Protein AF-A0AAW8E6D8-F1 (afdb_monomer_lite)

Organism: NCBI:txid436515

InterPro domains:
  IPR004176 Clp, repeat (R) N-terminal domain [PF02861] (5-61)
  IPR004176 Clp, repeat (R) N-terminal domain [PS51903] (3-63)
  IPR036628 Clp, N-terminal domain superfamily [G3DSA:1.10.1780.10] (1-63)
  IPR036628 Clp, N-terminal domain superfamily [SSF81923] (4-62)

Foldseek 3Di:
DPLVPDDPLLNQLVVQQVVVCVVVVHPDRDVLSSQLSQCPDPPHCVVVCVVVVHPSVVSNVVD

Radius of gyration: 12.1 Å; chains: 1; bounding box: 28×30×22 Å

Sequence (63 aa):
MRQDKLTTKFQEALSDAQSLALGSDNAYIEPAHLLVAMLRQDDGPRALLERAGVNVPGLLQAA

Secondary structure (DSSP, 8-state):
--GGGS-HHHHHHHHHHHHHHHHTT-SS--HHHHHHHHHHSTTSTHHHHHHTT--HHHHHH--

Structure (mmCIF, N/CA/C/O backbone):
data_AF-A0AAW8E6D8-F1
#
_entry.id   AF-A0AAW8E6D8-F1
#
loop_
_atom_site.group_PDB
_atom_site.id
_atom_site.type_symbol
_atom_site.label_atom_id
_atom_site.label_alt_id
_atom_site.label_comp_id
_atom_site.label_asym_id
_atom_site.label_entity_id
_atom_site.label_seq_id
_atom_site.pdbx_PDB_ins_code
_atom_site.Cartn_x
_atom_site.Cartn_y
_atom_site.Cartn_z
_atom_site.occupancy
_atom_site.B_iso_or_equiv
_atom_site.auth_seq_id
_atom_site.auth_comp_id
_atom_site.auth_asym_id
_atom_site.auth_atom_id
_atom_site.pdbx_PDB_model_num
ATOM 1 N N . MET A 1 1 ? -2.571 16.298 0.491 1.00 80.12 1 MET A N 1
ATOM 2 C CA . MET A 1 1 ? -3.760 15.694 1.145 1.00 80.12 1 MET A CA 1
ATOM 3 C C . MET A 1 1 ? -3.695 15.930 2.648 1.00 80.12 1 MET A C 1
ATOM 5 O O . MET A 1 1 ? -2.600 16.095 3.168 1.00 80.12 1 MET A O 1
ATOM 9 N N . ARG A 1 2 ? -4.838 15.930 3.345 1.00 90.50 2 ARG A N 1
ATOM 10 C CA . ARG A 1 2 ? -4.905 15.914 4.817 1.00 90.50 2 ARG A CA 1
ATOM 11 C C . ARG A 1 2 ? -4.786 14.471 5.321 1.00 90.50 2 ARG A C 1
ATOM 13 O O . ARG A 1 2 ? -5.800 13.804 5.4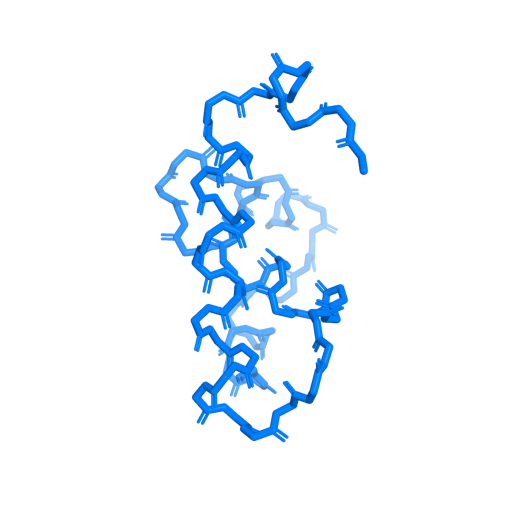94 1.00 90.50 2 ARG A O 1
ATOM 20 N N . GLN A 1 3 ? -3.557 13.970 5.465 1.00 90.38 3 GLN A N 1
ATOM 21 C CA . GLN A 1 3 ? -3.301 12.569 5.847 1.00 90.38 3 GLN A CA 1
ATOM 22 C C . GLN A 1 3 ? -3.866 12.222 7.228 1.00 90.38 3 GLN A C 1
ATOM 24 O O . GLN A 1 3 ? -4.388 11.132 7.422 1.00 90.38 3 GLN A O 1
ATOM 29 N N . ASP A 1 4 ? -3.871 13.191 8.140 1.00 93.00 4 ASP A N 1
ATOM 30 C CA . ASP A 1 4 ? -4.425 13.092 9.492 1.00 93.00 4 ASP A CA 1
ATOM 31 C C . ASP A 1 4 ? -5.941 12.814 9.535 1.00 93.00 4 ASP A C 1
ATOM 33 O O . ASP A 1 4 ? -6.487 12.492 10.587 1.00 93.00 4 ASP A O 1
ATOM 37 N N . LYS A 1 5 ? -6.638 12.946 8.399 1.00 96.62 5 LYS A N 1
ATOM 38 C CA . LYS A 1 5 ? -8.067 12.628 8.256 1.00 96.62 5 LYS A CA 1
ATOM 39 C C . LYS A 1 5 ? -8.337 11.231 7.700 1.00 96.62 5 LYS A C 1
ATOM 41 O O . LYS A 1 5 ? -9.498 10.857 7.562 1.00 96.62 5 LYS A O 1
ATOM 46 N N . LEU A 1 6 ? -7.297 10.475 7.371 1.00 96.50 6 LEU A N 1
ATOM 47 C CA . LEU A 1 6 ? -7.403 9.095 6.910 1.00 96.50 6 LEU A CA 1
ATOM 48 C C . LEU A 1 6 ? -7.346 8.150 8.112 1.00 96.50 6 LEU A C 1
ATOM 50 O O . LEU A 1 6 ? -6.828 8.509 9.169 1.00 96.50 6 LEU A O 1
ATOM 54 N N . THR A 1 7 ? -7.856 6.930 7.961 1.00 95.50 7 THR A N 1
ATOM 55 C CA . THR A 1 7 ? -7.716 5.911 9.009 1.00 95.50 7 THR A CA 1
ATOM 56 C C . THR A 1 7 ? -6.245 5.545 9.198 1.00 95.50 7 THR A C 1
ATOM 58 O O . THR A 1 7 ? -5.468 5.584 8.244 1.00 95.50 7 THR A O 1
ATOM 61 N N . THR A 1 8 ? -5.859 5.138 10.408 1.00 95.19 8 THR A N 1
ATOM 62 C CA . THR A 1 8 ? -4.477 4.729 10.712 1.00 95.19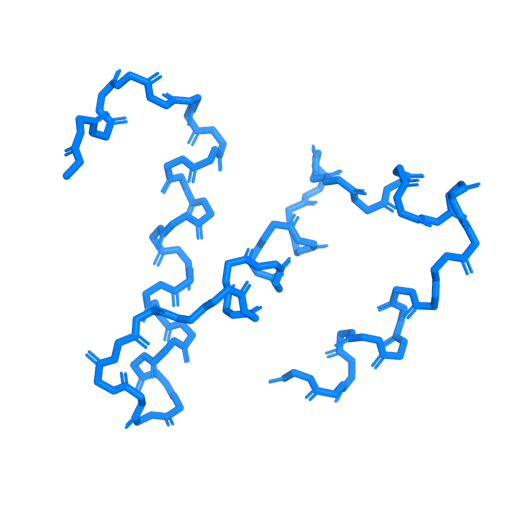 8 THR A CA 1
ATOM 63 C C . THR A 1 8 ? -3.984 3.636 9.762 1.00 95.19 8 THR A C 1
ATOM 65 O O . THR A 1 8 ? -2.912 3.767 9.183 1.00 95.19 8 THR A O 1
ATOM 68 N N . LYS A 1 9 ? -4.816 2.622 9.486 1.00 95.06 9 LYS A N 1
ATOM 69 C CA . LYS A 1 9 ? -4.481 1.546 8.538 1.00 95.06 9 LYS A CA 1
ATOM 70 C C . LYS A 1 9 ? -4.228 2.041 7.116 1.00 95.06 9 LYS A C 1
ATOM 72 O O . LYS A 1 9 ? -3.340 1.537 6.435 1.00 95.06 9 LYS A O 1
ATOM 77 N N . PHE A 1 10 ? -4.978 3.041 6.662 1.00 96.00 10 PHE A N 1
ATOM 78 C CA . PHE A 1 10 ? -4.763 3.606 5.334 1.00 96.00 10 PHE A CA 1
ATOM 79 C C . PHE A 1 10 ? -3.524 4.510 5.284 1.00 96.00 10 PHE A C 1
ATOM 81 O O . PHE A 1 10 ? -2.842 4.553 4.265 1.00 96.00 10 PHE A O 1
ATOM 88 N N . GLN A 1 11 ? -3.194 5.198 6.382 1.00 96.88 11 GLN A N 1
ATOM 89 C CA . GLN A 1 11 ? -1.929 5.930 6.501 1.00 96.88 11 GLN A CA 1
ATOM 90 C C . GLN A 1 11 ? -0.725 4.973 6.444 1.00 96.88 11 GLN A C 1
ATOM 92 O O . GLN A 1 11 ? 0.223 5.248 5.713 1.00 96.88 11 GLN A O 1
ATOM 97 N N . GLU A 1 12 ? -0.799 3.827 7.132 1.00 96.88 12 GLU A N 1
ATOM 98 C CA . GLU A 1 12 ? 0.187 2.738 7.019 1.00 96.88 12 GLU A CA 1
ATOM 99 C C . GLU A 1 12 ? 0.310 2.258 5.562 1.00 96.88 12 GLU A C 1
ATOM 101 O O . GLU A 1 12 ? 1.405 2.256 5.006 1.00 96.88 12 GLU A O 1
ATOM 106 N N . ALA A 1 13 ? -0.815 1.969 4.895 1.00 97.88 13 ALA A N 1
ATOM 107 C CA . ALA A 1 13 ? -0.812 1.520 3.501 1.00 97.88 13 ALA A CA 1
ATOM 108 C C . ALA A 1 13 ? -0.208 2.558 2.537 1.00 97.88 13 ALA A C 1
ATOM 110 O O . ALA A 1 13 ? 0.484 2.190 1.592 1.00 97.88 13 ALA A O 1
ATOM 111 N N . LEU A 1 14 ? -0.439 3.855 2.766 1.00 97.38 14 LEU A N 1
ATOM 112 C CA . LEU A 1 14 ? 0.186 4.924 1.980 1.00 97.38 14 LEU A CA 1
ATOM 113 C C . LEU A 1 14 ? 1.708 4.971 2.170 1.00 97.38 14 LEU A C 1
ATOM 115 O O . LEU A 1 14 ? 2.429 5.208 1.201 1.00 97.38 14 LEU A O 1
ATOM 119 N N . SER A 1 15 ? 2.194 4.731 3.389 1.00 97.38 15 SER A N 1
ATOM 120 C CA . SER A 1 15 ? 3.630 4.647 3.680 1.00 97.38 15 SER A CA 1
ATOM 121 C C . SER A 1 15 ? 4.274 3.437 2.993 1.00 97.38 15 SER A C 1
ATOM 123 O O . SER A 1 15 ? 5.327 3.554 2.361 1.00 97.38 15 SER A O 1
ATOM 125 N N . ASP A 1 16 ? 3.616 2.280 3.044 1.00 98.00 16 ASP A N 1
ATOM 126 C CA . ASP A 1 16 ? 4.084 1.067 2.371 1.00 98.00 16 ASP A CA 1
ATOM 127 C C . ASP A 1 16 ? 4.067 1.236 0.842 1.00 98.00 16 ASP A C 1
ATOM 129 O O . ASP A 1 16 ? 5.015 0.852 0.155 1.00 98.00 16 ASP A O 1
ATOM 133 N N . ALA A 1 17 ? 3.040 1.895 0.296 1.00 98.19 17 ALA A N 1
ATOM 134 C CA . ALA A 1 17 ? 2.929 2.200 -1.130 1.00 98.19 17 ALA A CA 1
ATOM 135 C C . ALA A 1 17 ? 4.061 3.105 -1.638 1.00 98.19 17 ALA A C 1
ATOM 137 O O . ALA A 1 17 ? 4.547 2.913 -2.753 1.00 98.19 17 ALA A O 1
ATOM 138 N N . GLN A 1 18 ? 4.514 4.066 -0.827 1.00 98.00 18 GLN A N 1
ATOM 139 C CA . GLN A 1 18 ? 5.688 4.884 -1.143 1.00 98.00 18 GLN A CA 1
ATOM 140 C C . GLN A 1 18 ? 6.942 4.015 -1.275 1.00 98.00 18 GLN A C 1
ATOM 142 O O . GLN A 1 18 ? 7.709 4.182 -2.221 1.00 98.00 18 GLN A O 1
ATOM 147 N N . SER A 1 19 ? 7.126 3.063 -0.359 1.00 97.94 19 SER A N 1
ATOM 148 C CA . SER A 1 19 ? 8.264 2.139 -0.392 1.00 97.94 19 SER A CA 1
ATOM 149 C C . SER A 1 19 ? 8.234 1.249 -1.638 1.00 97.94 19 SER A C 1
ATOM 151 O O . SER A 1 19 ? 9.274 1.031 -2.254 1.00 97.94 19 SER A O 1
ATOM 153 N N . LEU A 1 20 ? 7.046 0.792 -2.056 1.00 97.69 20 LEU A N 1
ATOM 154 C CA . LEU A 1 20 ? 6.862 0.029 -3.297 1.00 97.69 20 LEU A CA 1
ATOM 155 C C . LEU A 1 20 ? 7.199 0.850 -4.548 1.00 97.69 20 LEU A C 1
ATOM 157 O O . LEU A 1 20 ? 7.887 0.347 -5.435 1.00 97.69 20 LEU A O 1
ATOM 161 N N . ALA A 1 21 ? 6.747 2.106 -4.609 1.00 98.19 21 ALA A N 1
ATOM 162 C CA . ALA A 1 21 ? 7.047 2.997 -5.727 1.00 98.19 21 ALA A CA 1
ATOM 163 C C . ALA A 1 21 ? 8.554 3.261 -5.839 1.00 98.19 21 ALA A C 1
ATOM 165 O O . ALA A 1 21 ? 9.130 3.076 -6.908 1.00 98.19 21 ALA A O 1
ATOM 166 N N . LEU A 1 22 ? 9.205 3.598 -4.720 1.00 97.81 22 LEU A N 1
ATOM 167 C CA . LEU A 1 22 ? 10.652 3.824 -4.671 1.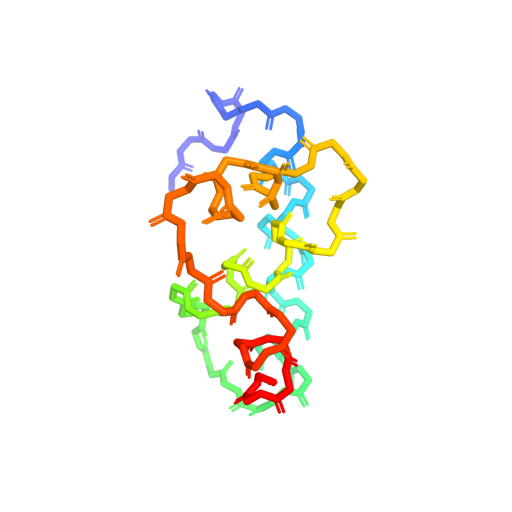00 97.81 22 LEU A CA 1
ATOM 168 C C . LEU A 1 22 ? 11.446 2.566 -5.034 1.00 97.81 22 LEU A C 1
ATOM 170 O O . LEU A 1 22 ? 12.405 2.655 -5.790 1.00 97.81 22 LEU A O 1
ATOM 174 N N . GLY A 1 23 ? 11.034 1.397 -4.536 1.00 96.62 23 GLY A N 1
ATOM 175 C CA . GLY A 1 23 ? 11.671 0.119 -4.865 1.00 96.62 23 GLY A CA 1
ATOM 176 C C . GLY A 1 23 ? 11.520 -0.297 -6.332 1.00 96.62 23 GLY A C 1
ATOM 177 O O . GLY A 1 23 ? 12.250 -1.174 -6.780 1.00 96.62 23 GLY A O 1
ATOM 178 N N . SER A 1 24 ? 10.596 0.332 -7.062 1.00 95.88 24 SER A N 1
ATOM 179 C CA . SER A 1 24 ? 10.339 0.095 -8.488 1.00 95.88 24 SER A CA 1
ATOM 180 C C . SER A 1 24 ? 10.792 1.267 -9.371 1.00 95.88 24 SER A C 1
ATOM 182 O O . SER A 1 24 ? 10.356 1.362 -10.515 1.00 95.88 24 SER A O 1
ATOM 184 N N . ASP A 1 25 ? 11.605 2.187 -8.833 1.00 97.44 25 ASP A N 1
ATOM 185 C CA . ASP A 1 25 ? 12.081 3.408 -9.504 1.00 97.44 25 ASP A CA 1
ATOM 186 C C . ASP A 1 25 ? 10.957 4.306 -10.071 1.00 97.44 25 ASP A C 1
ATOM 188 O O . ASP A 1 25 ? 11.156 5.108 -10.987 1.00 97.44 25 ASP A O 1
ATOM 192 N N . ASN A 1 26 ? 9.758 4.216 -9.491 1.00 97.38 26 ASN A N 1
ATOM 193 C CA . ASN A 1 26 ? 8.613 5.034 -9.863 1.00 97.38 26 ASN A CA 1
ATOM 194 C C . ASN A 1 26 ? 8.642 6.359 -9.091 1.00 97.38 26 ASN A C 1
ATOM 196 O O . ASN A 1 26 ? 8.564 6.392 -7.862 1.00 97.38 26 ASN A O 1
ATOM 200 N N . ALA A 1 27 ? 8.694 7.478 -9.821 1.00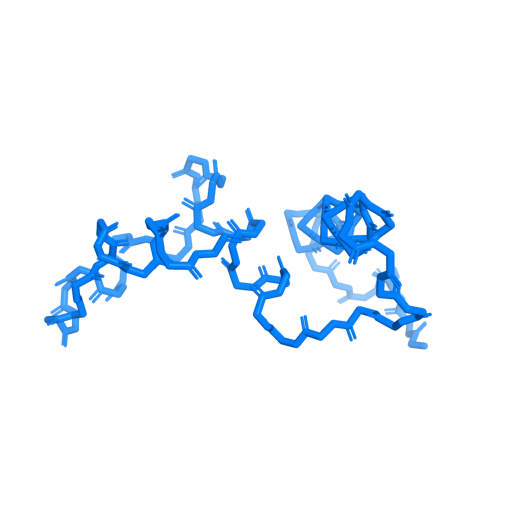 97.19 27 ALA A N 1
ATOM 201 C CA . ALA A 1 27 ? 8.743 8.823 -9.236 1.00 97.19 27 ALA A CA 1
ATOM 202 C C . ALA A 1 27 ? 7.466 9.217 -8.465 1.00 97.19 27 ALA A C 1
ATOM 204 O O . ALA A 1 27 ? 7.486 10.154 -7.663 1.00 97.19 27 ALA A O 1
ATOM 205 N N . TYR A 1 28 ? 6.360 8.509 -8.702 1.00 97.75 28 TYR A N 1
ATOM 206 C CA . TYR A 1 28 ? 5.065 8.769 -8.087 1.00 97.75 28 TYR A CA 1
ATOM 207 C C . TYR A 1 28 ? 4.467 7.494 -7.503 1.00 97.75 28 TYR A C 1
ATOM 209 O O . TYR A 1 28 ? 4.654 6.392 -8.018 1.00 97.75 28 TYR A O 1
ATOM 217 N N . ILE A 1 29 ? 3.692 7.668 -6.431 1.00 97.81 29 ILE A N 1
ATOM 218 C CA . ILE A 1 29 ? 2.794 6.617 -5.967 1.00 97.81 29 ILE A CA 1
ATOM 219 C C . ILE A 1 29 ? 1.667 6.506 -6.990 1.00 97.81 29 ILE A C 1
ATOM 221 O O . ILE A 1 29 ? 0.997 7.486 -7.305 1.00 97.81 29 ILE A O 1
ATOM 225 N N . GLU A 1 30 ? 1.444 5.283 -7.442 1.00 96.94 30 GLU A N 1
ATOM 226 C CA . GLU A 1 30 ? 0.391 4.928 -8.391 1.00 96.94 30 GLU A CA 1
ATOM 227 C C . GLU A 1 30 ? -0.662 4.103 -7.650 1.00 96.94 30 GLU A C 1
ATOM 229 O O . GLU A 1 30 ? -0.321 3.434 -6.663 1.00 96.94 30 GLU A O 1
ATOM 234 N N . PRO A 1 31 ? -1.925 4.081 -8.112 1.00 96.50 31 PRO A N 1
ATOM 235 C CA . PRO A 1 31 ? -2.983 3.302 -7.474 1.00 96.50 31 PRO A CA 1
ATOM 236 C C . PRO A 1 31 ? -2.624 1.823 -7.277 1.00 96.50 31 PRO A C 1
ATOM 238 O O . PRO A 1 31 ? -3.038 1.226 -6.285 1.00 96.50 31 PRO A O 1
ATOM 241 N N . ALA A 1 32 ? -1.817 1.248 -8.176 1.00 96.19 32 ALA A N 1
ATOM 242 C CA . ALA A 1 32 ? -1.331 -0.126 -8.065 1.00 96.19 32 ALA A CA 1
ATOM 243 C C . ALA A 1 32 ? -0.485 -0.352 -6.799 1.00 96.19 32 ALA A C 1
ATOM 245 O O . ALA A 1 32 ? -0.735 -1.304 -6.064 1.00 96.19 32 ALA A O 1
ATOM 246 N N . HIS A 1 33 ? 0.446 0.555 -6.484 1.00 97.81 33 HIS A N 1
ATOM 247 C CA . HIS A 1 33 ? 1.271 0.464 -5.275 1.00 97.81 33 HIS A CA 1
ATOM 248 C C . HIS A 1 33 ? 0.407 0.489 -4.008 1.00 97.81 33 HIS A C 1
ATOM 250 O O . HIS A 1 33 ? 0.600 -0.315 -3.097 1.00 97.81 33 HIS A O 1
ATOM 256 N N . LEU A 1 34 ? -0.588 1.381 -3.971 1.00 97.50 34 LEU A N 1
ATOM 257 C CA . LEU A 1 34 ? -1.510 1.481 -2.842 1.00 97.50 34 LEU A CA 1
ATOM 258 C C . LEU A 1 34 ? -2.389 0.237 -2.707 1.00 97.50 34 LEU A C 1
ATOM 260 O O . LEU A 1 34 ? -2.562 -0.272 -1.603 1.00 97.50 34 LEU A O 1
ATOM 264 N N . LEU A 1 35 ? -2.910 -0.283 -3.817 1.00 96.81 35 LEU A N 1
ATOM 265 C CA . LEU A 1 35 ? -3.709 -1.503 -3.820 1.00 96.81 35 LEU A CA 1
ATOM 266 C C . LEU A 1 35 ? -2.911 -2.691 -3.272 1.00 96.81 35 LEU A C 1
ATOM 268 O O . LEU A 1 35 ? -3.404 -3.420 -2.417 1.00 96.81 35 LEU A O 1
ATOM 272 N N . VAL A 1 36 ? -1.665 -2.855 -3.709 1.00 97.06 36 VAL A N 1
ATOM 273 C CA . VAL A 1 36 ? -0.777 -3.930 -3.248 1.00 97.06 36 VAL A CA 1
ATOM 274 C C . VAL A 1 36 ? -0.466 -3.784 -1.764 1.00 97.06 36 VAL A C 1
ATOM 276 O O . VAL A 1 36 ? -0.572 -4.765 -1.029 1.00 97.06 36 VAL A O 1
ATOM 279 N N . ALA A 1 37 ? -0.145 -2.571 -1.307 1.00 97.62 37 ALA A N 1
ATOM 280 C CA . ALA A 1 37 ? 0.068 -2.283 0.107 1.00 97.62 37 ALA A CA 1
ATOM 281 C C . ALA A 1 37 ? -1.165 -2.654 0.946 1.00 97.62 37 ALA A C 1
ATOM 283 O O . ALA A 1 37 ? -1.054 -3.412 1.905 1.00 97.62 37 ALA A O 1
ATOM 284 N N . MET A 1 38 ? -2.360 -2.222 0.530 1.00 97.38 38 MET A N 1
ATOM 285 C CA . MET A 1 38 ? -3.613 -2.563 1.208 1.00 97.38 38 MET A CA 1
ATOM 286 C C . MET A 1 38 ? -3.887 -4.075 1.215 1.00 97.38 38 MET A C 1
ATOM 288 O O . MET A 1 38 ? -4.356 -4.603 2.217 1.00 97.38 38 MET A O 1
ATOM 292 N N . LEU A 1 39 ? -3.589 -4.801 0.132 1.00 96.25 39 LEU A N 1
ATOM 293 C CA . LEU A 1 39 ? -3.815 -6.252 0.045 1.00 96.25 39 LEU A CA 1
ATOM 294 C C . LEU A 1 39 ? -2.824 -7.094 0.852 1.00 96.25 39 LEU A C 1
ATOM 296 O O . LEU A 1 39 ? -3.104 -8.269 1.122 1.00 96.25 39 LEU A O 1
ATOM 300 N N . ARG A 1 40 ? -1.672 -6.522 1.216 1.00 95.06 40 ARG A N 1
ATOM 301 C CA . ARG A 1 40 ? -0.674 -7.143 2.097 1.00 95.06 40 ARG A CA 1
ATOM 302 C C . ARG A 1 40 ? -0.986 -6.950 3.583 1.00 95.06 40 ARG A C 1
ATOM 304 O O . ARG A 1 40 ? -0.400 -7.656 4.392 1.00 95.06 40 ARG A O 1
ATOM 311 N N . GLN A 1 41 ? -1.902 -6.050 3.939 1.00 95.12 41 GLN A N 1
ATOM 312 C CA . GLN A 1 41 ? -2.367 -5.888 5.318 1.00 95.12 41 GLN A CA 1
ATOM 313 C C . GLN A 1 41 ? -3.334 -7.016 5.707 1.00 95.12 41 GLN A C 1
ATOM 315 O O . GLN A 1 41 ? -4.240 -7.338 4.937 1.00 95.12 41 GLN A O 1
ATOM 320 N N . ASP A 1 42 ? -3.186 -7.560 6.920 1.00 89.56 42 ASP A N 1
ATOM 321 C CA . ASP A 1 42 ? -4.039 -8.646 7.436 1.00 89.56 42 ASP A CA 1
ATOM 322 C C . ASP A 1 42 ? -5.527 -8.251 7.483 1.00 89.56 42 ASP A C 1
ATOM 324 O O . ASP A 1 42 ? -6.382 -8.978 6.981 1.00 89.5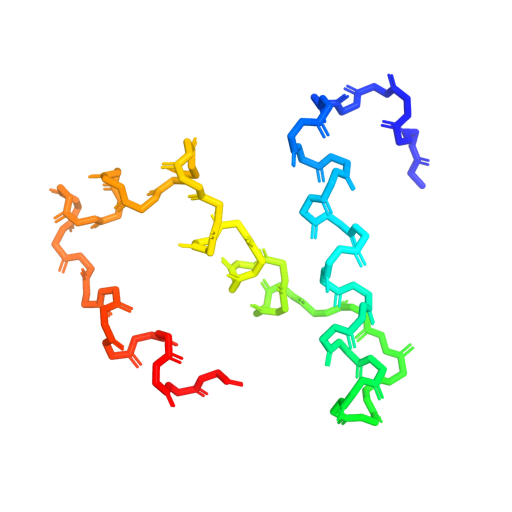6 42 ASP A O 1
ATOM 328 N N . ASP A 1 43 ? -5.830 -7.049 7.985 1.00 89.69 43 ASP A N 1
ATOM 329 C CA . ASP A 1 43 ? -7.188 -6.475 8.029 1.00 89.69 43 ASP A CA 1
ATOM 330 C C . ASP A 1 43 ? -7.536 -5.652 6.769 1.00 89.69 43 ASP A C 1
ATOM 332 O O . ASP A 1 43 ? -8.404 -4.774 6.784 1.00 89.69 43 ASP A O 1
ATOM 336 N N . GLY A 1 44 ? -6.808 -5.877 5.674 1.00 92.12 44 GLY A N 1
ATOM 337 C CA . GLY A 1 44 ? -6.979 -5.166 4.414 1.00 92.12 44 GLY A CA 1
ATOM 338 C C . GLY A 1 44 ? -8.246 -5.569 3.643 1.00 92.12 44 GLY A C 1
ATOM 339 O O . GLY A 1 44 ? -8.967 -6.500 4.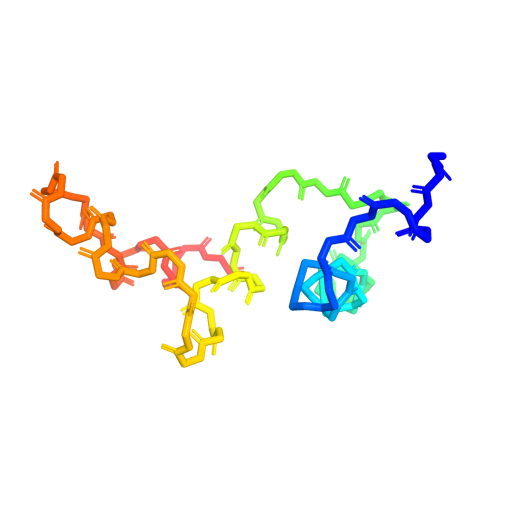005 1.00 92.12 44 GLY A O 1
ATOM 340 N N . PRO A 1 45 ? -8.522 -4.931 2.492 1.00 95.75 45 PRO A N 1
ATOM 341 C CA . PRO A 1 45 ? -9.706 -5.209 1.677 1.00 95.75 45 PRO A CA 1
ATOM 342 C C . PRO A 1 45 ? -9.657 -6.563 0.940 1.00 95.75 45 PRO A C 1
ATOM 344 O O . PRO A 1 45 ? -10.511 -6.816 0.090 1.00 95.75 45 PRO A O 1
ATOM 347 N N . ARG A 1 46 ? -8.689 -7.443 1.239 1.00 95.44 46 ARG A N 1
ATOM 348 C CA . ARG A 1 46 ? -8.503 -8.743 0.573 1.00 95.44 46 ARG A CA 1
ATOM 349 C C . ARG A 1 46 ? -9.788 -9.567 0.563 1.00 95.44 46 ARG A C 1
ATOM 351 O O . ARG A 1 46 ? -10.260 -9.934 -0.508 1.00 95.44 46 ARG A O 1
ATOM 358 N N . ALA A 1 47 ? -10.391 -9.778 1.733 1.00 95.12 47 ALA A N 1
ATOM 359 C CA . ALA A 1 47 ? -11.606 -10.583 1.862 1.00 95.12 47 ALA A CA 1
ATOM 360 C C . ALA A 1 47 ? -12.792 -9.997 1.072 1.00 95.12 47 ALA A C 1
ATOM 362 O O . ALA A 1 47 ? -13.637 -10.735 0.566 1.00 95.12 47 ALA A O 1
ATOM 363 N N . LEU A 1 48 ? -12.864 -8.667 0.939 1.00 95.94 48 LEU A N 1
ATOM 364 C CA . LEU A 1 48 ? -13.895 -8.009 0.135 1.00 95.94 48 LEU A CA 1
ATOM 365 C C . LEU A 1 48 ? -13.686 -8.275 -1.361 1.00 95.94 48 LEU A C 1
ATOM 367 O O . LEU A 1 48 ? -14.650 -8.589 -2.056 1.00 95.94 48 LEU A O 1
ATOM 371 N N . LEU A 1 49 ? -12.446 -8.179 -1.847 1.00 96.19 49 LEU A N 1
ATOM 372 C CA . LEU A 1 49 ? -12.120 -8.457 -3.247 1.00 96.19 49 LEU A CA 1
ATOM 373 C C . LEU A 1 49 ? -12.319 -9.936 -3.602 1.00 96.19 49 LEU A C 1
ATOM 375 O O . LEU A 1 49 ? -12.884 -10.235 -4.652 1.00 96.19 49 LEU A O 1
ATOM 379 N N . GLU A 1 50 ? -11.934 -10.854 -2.715 1.00 95.94 50 GLU A N 1
ATOM 380 C CA . GLU A 1 50 ? -12.185 -12.291 -2.883 1.00 95.94 50 GLU A CA 1
ATOM 381 C C . GLU A 1 50 ? -13.689 -12.582 -2.980 1.00 95.94 50 GLU A C 1
ATOM 383 O O . GLU A 1 50 ? -14.133 -13.280 -3.890 1.00 95.94 50 GLU A O 1
ATOM 388 N N . ARG A 1 51 ? -14.504 -11.967 -2.112 1.00 97.38 51 ARG A N 1
ATOM 389 C CA . ARG A 1 51 ? -15.974 -12.065 -2.180 1.00 97.38 51 ARG A CA 1
ATOM 390 C C . ARG A 1 51 ? -16.563 -11.454 -3.448 1.00 97.38 51 ARG A C 1
ATOM 392 O O . ARG A 1 51 ? -17.618 -11.899 -3.890 1.00 97.38 51 ARG A O 1
ATOM 399 N N . ALA A 1 52 ? -15.907 -10.449 -4.020 1.00 97.94 52 ALA A N 1
ATOM 400 C CA . ALA A 1 52 ? -16.286 -9.853 -5.297 1.00 97.94 52 ALA A CA 1
ATOM 401 C C . ALA A 1 52 ? -15.837 -10.689 -6.514 1.00 97.94 52 ALA A C 1
ATOM 403 O O . ALA A 1 52 ? -16.120 -10.304 -7.646 1.00 97.94 52 ALA A O 1
ATOM 404 N N . GLY A 1 53 ? -15.155 -11.823 -6.306 1.00 97.62 53 GLY A N 1
ATOM 405 C CA . GLY A 1 53 ? -14.683 -12.708 -7.374 1.00 97.62 53 GLY A CA 1
ATOM 406 C C . GLY A 1 53 ? -13.376 -12.260 -8.035 1.00 97.62 53 GLY A C 1
ATOM 407 O O . GLY A 1 53 ? -13.038 -12.741 -9.115 1.00 97.62 53 GLY A O 1
ATOM 408 N N . VAL A 1 54 ? -12.631 -11.340 -7.417 1.00 97.25 54 VAL A N 1
ATOM 409 C CA . VAL A 1 54 ? -11.334 -10.884 -7.931 1.00 97.25 54 VAL A CA 1
ATOM 410 C C . VAL A 1 54 ? -10.271 -11.959 -7.697 1.00 97.25 54 VAL A C 1
ATOM 412 O O . VAL A 1 54 ? -10.154 -12.506 -6.601 1.00 97.25 54 VAL A O 1
ATOM 415 N N . ASN A 1 55 ? -9.429 -12.211 -8.704 1.00 96.12 55 ASN A N 1
ATOM 416 C CA . ASN A 1 55 ? -8.233 -13.042 -8.554 1.00 96.12 55 ASN A CA 1
ATOM 417 C C . ASN A 1 55 ? -7.135 -12.281 -7.785 1.00 96.12 55 ASN A C 1
ATOM 419 O O . ASN A 1 55 ? -6.191 -11.758 -8.379 1.00 96.12 55 ASN A O 1
ATOM 423 N N . VAL A 1 56 ? -7.271 -12.201 -6.459 1.00 95.44 56 VAL A N 1
ATOM 424 C CA . VAL A 1 56 ? -6.298 -11.519 -5.591 1.00 95.44 56 VAL A CA 1
ATOM 425 C C . VAL A 1 56 ? -4.892 -12.135 -5.677 1.00 95.44 56 VAL A C 1
ATOM 427 O O . VAL A 1 56 ? -3.938 -11.363 -5.784 1.00 95.44 56 VAL A O 1
ATOM 430 N N . PRO A 1 57 ? -4.711 -13.474 -5.703 1.00 94.88 57 PRO A N 1
ATOM 431 C CA . PRO A 1 57 ? -3.386 -14.062 -5.903 1.00 94.88 57 PRO A CA 1
ATOM 432 C C . PRO A 1 57 ? -2.717 -13.614 -7.208 1.00 94.88 57 PRO A C 1
ATOM 434 O O . PRO A 1 57 ? -1.551 -13.229 -7.195 1.00 94.88 57 PRO A O 1
ATOM 437 N N . GLY A 1 58 ? -3.460 -13.599 -8.322 1.00 95.06 58 GLY A N 1
ATOM 438 C CA . GLY A 1 58 ? -2.940 -13.133 -9.611 1.00 95.06 58 GLY A CA 1
ATOM 439 C C . GLY A 1 58 ? -2.589 -11.645 -9.609 1.00 95.06 58 GLY A C 1
ATOM 440 O O . GLY A 1 58 ? -1.573 -11.252 -10.171 1.00 95.06 58 GLY A O 1
ATOM 441 N N . LEU A 1 59 ? -3.385 -10.825 -8.921 1.00 92.31 59 LEU A N 1
ATOM 442 C CA . LEU A 1 59 ? -3.110 -9.398 -8.759 1.00 92.31 59 LEU A CA 1
ATOM 443 C C . LEU A 1 59 ? -1.818 -9.144 -7.966 1.00 92.31 59 LEU A C 1
ATOM 445 O O . LEU A 1 59 ? -1.037 -8.282 -8.347 1.00 92.31 59 LEU A O 1
ATOM 449 N N . LEU A 1 60 ? -1.579 -9.904 -6.892 1.00 93.06 60 LEU A N 1
ATOM 450 C CA . LEU A 1 60 ? -0.349 -9.805 -6.097 1.00 93.06 60 LEU A CA 1
ATOM 451 C C . LEU A 1 60 ? 0.887 -10.336 -6.831 1.00 93.06 60 LEU A C 1
ATOM 453 O O . LEU A 1 60 ? 1.990 -9.907 -6.520 1.00 93.06 60 LEU A O 1
ATOM 457 N N . GLN A 1 61 ? 0.715 -11.269 -7.768 1.00 92.44 61 GLN A N 1
ATOM 458 C CA . GLN A 1 61 ? 1.806 -11.799 -8.586 1.00 92.44 61 GLN A CA 1
ATOM 459 C C . GLN A 1 61 ? 2.220 -10.841 -9.712 1.00 92.44 61 GLN A C 1
ATOM 461 O O . GLN A 1 61 ? 3.372 -10.856 -10.133 1.00 92.44 61 GLN A O 1
ATOM 466 N N . ALA A 1 62 ? 1.278 -10.045 -10.222 1.00 85.88 62 ALA A N 1
ATOM 467 C CA . ALA A 1 62 ? 1.511 -9.086 -11.301 1.00 85.88 62 ALA A CA 1
ATOM 468 C C . ALA A 1 62 ? 2.092 -7.740 -10.826 1.00 85.88 62 ALA A C 1
ATOM 470 O O . ALA A 1 62 ? 2.356 -6.874 -11.661 1.00 85.88 62 ALA A O 1
ATOM 471 N N . ALA A 1 63 ? 2.229 -7.560 -9.513 1.00 79.12 63 ALA A N 1
ATOM 472 C CA . ALA A 1 63 ? 2.684 -6.341 -8.859 1.00 79.12 63 ALA A CA 1
ATOM 473 C C . ALA A 1 63 ? 4.110 -6.466 -8.329 1.00 79.12 63 ALA A C 1
ATOM 475 O O . ALA A 1 63 ? 4.832 -5.452 -8.415 1.00 79.12 63 ALA A O 1
#

pLDDT: mean 95.26, std 3.75, range [79.12, 98.19]